Protein AF-A0A6I1WRV2-F1 (afdb_monomer_lite)

Organism: NCBI:txid1608996

Structure (mmCIF, N/CA/C/O backbone):
data_AF-A0A6I1WRV2-F1
#
_entry.id   AF-A0A6I1WRV2-F1
#
loop_
_atom_site.group_PDB
_atom_site.id
_atom_site.type_symbol
_atom_site.label_atom_id
_atom_site.label_alt_id
_atom_site.label_comp_id
_atom_site.label_asym_id
_atom_site.label_entity_id
_atom_site.label_seq_id
_atom_site.pdbx_PDB_ins_code
_atom_site.Cartn_x
_atom_site.Cartn_y
_atom_site.Cartn_z
_atom_site.occupancy
_atom_site.B_iso_or_equiv
_atom_site.auth_seq_id
_atom_site.auth_comp_id
_atom_site.auth_asym_id
_atom_site.auth_atom_id
_atom_site.pdbx_PDB_model_num
ATOM 1 N N . ASN A 1 1 ? 2.003 15.049 -3.255 1.00 49.22 1 ASN A N 1
ATOM 2 C CA . ASN A 1 1 ? 1.719 15.276 -1.820 1.00 49.22 1 ASN A CA 1
ATOM 3 C C . ASN A 1 1 ? 0.698 14.233 -1.353 1.00 49.22 1 ASN A C 1
ATOM 5 O O . ASN A 1 1 ? -0.498 14.505 -1.384 1.00 49.22 1 ASN A O 1
ATOM 9 N N . ASN A 1 2 ? 1.144 13.012 -1.031 1.00 58.94 2 ASN A N 1
ATOM 10 C CA . ASN A 1 2 ? 0.265 11.937 -0.550 1.00 58.94 2 ASN A CA 1
ATOM 11 C C . ASN A 1 2 ? 0.042 12.125 0.952 1.00 58.94 2 ASN A C 1
ATOM 13 O O . ASN A 1 2 ? 0.934 11.869 1.752 1.00 58.94 2 ASN A O 1
ATOM 17 N N . LYS A 1 3 ? -1.129 12.648 1.323 1.00 72.69 3 LYS A N 1
ATOM 18 C CA . LYS A 1 3 ? -1.554 12.771 2.722 1.00 72.69 3 LYS A CA 1
ATOM 19 C C . LYS A 1 3 ? -2.345 11.525 3.111 1.00 72.69 3 LYS A C 1
ATOM 21 O O . LYS A 1 3 ? -3.123 11.042 2.294 1.00 72.69 3 LYS A O 1
ATOM 26 N N . HIS A 1 4 ? -2.224 11.079 4.361 1.00 67.12 4 HIS A N 1
ATOM 27 C CA . HIS A 1 4 ? -2.929 9.906 4.900 1.00 67.12 4 HIS A CA 1
ATOM 28 C C . HIS A 1 4 ? -4.440 9.903 4.575 1.00 67.12 4 HIS A C 1
ATOM 30 O O . HIS A 1 4 ? -4.975 8.915 4.074 1.00 67.12 4 HIS A O 1
ATOM 36 N N . LYS A 1 5 ? -5.101 11.063 4.710 1.00 72.00 5 LYS A N 1
ATOM 37 C CA . LYS A 1 5 ? -6.520 11.256 4.354 1.00 72.00 5 LYS A CA 1
ATOM 38 C C . LYS A 1 5 ? -6.850 10.897 2.895 1.00 72.00 5 LYS A C 1
ATOM 40 O O . LYS A 1 5 ? -7.938 10.399 2.628 1.00 72.00 5 LYS A O 1
ATOM 45 N N . ASN A 1 6 ? -5.934 11.141 1.959 1.00 81.50 6 ASN A N 1
ATOM 46 C CA . ASN A 1 6 ? -6.152 10.843 0.542 1.00 81.50 6 ASN A CA 1
ATOM 47 C C . ASN A 1 6 ? -6.026 9.340 0.267 1.00 81.50 6 ASN A C 1
ATOM 49 O O . ASN A 1 6 ? -6.820 8.800 -0.495 1.00 81.50 6 ASN A O 1
ATOM 53 N N . SER A 1 7 ? -5.071 8.665 0.910 1.00 89.25 7 SER A N 1
ATOM 54 C CA . SER A 1 7 ? -4.890 7.216 0.773 1.00 89.25 7 S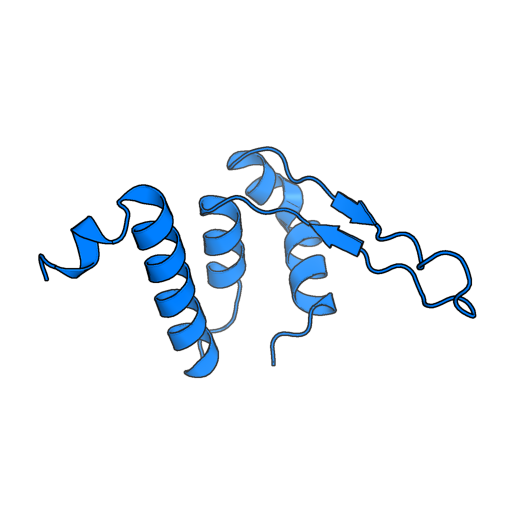ER A CA 1
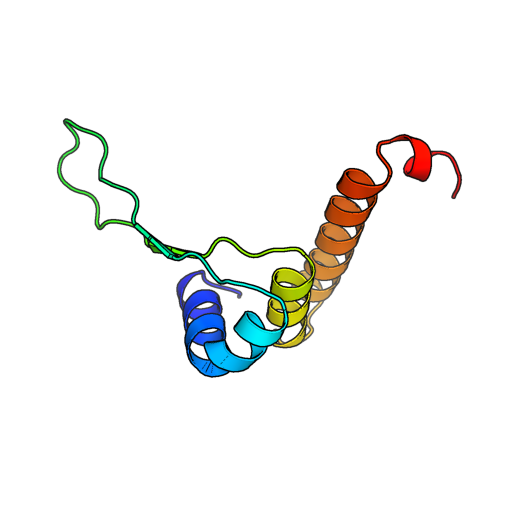ATOM 55 C C . SER A 1 7 ? -6.077 6.443 1.346 1.00 89.25 7 SER A C 1
ATOM 57 O O . SER A 1 7 ? -6.621 5.579 0.666 1.00 89.25 7 SER A O 1
ATOM 59 N N . MET A 1 8 ? -6.550 6.811 2.542 1.00 93.25 8 MET A N 1
ATOM 60 C CA . MET A 1 8 ? -7.742 6.196 3.143 1.00 93.25 8 MET A CA 1
ATOM 61 C C . MET A 1 8 ? -8.989 6.378 2.271 1.00 93.25 8 MET A C 1
ATOM 63 O O . MET A 1 8 ? -9.739 5.427 2.071 1.00 93.25 8 MET A O 1
ATOM 67 N N . ALA A 1 9 ? -9.170 7.559 1.672 1.00 93.12 9 ALA A N 1
ATOM 68 C CA . ALA A 1 9 ? -10.276 7.802 0.749 1.00 93.12 9 ALA A CA 1
ATOM 69 C C . ALA A 1 9 ? -10.199 6.934 -0.523 1.00 93.12 9 ALA A C 1
ATOM 71 O O . ALA A 1 9 ? -11.234 6.528 -1.046 1.00 93.12 9 ALA A O 1
ATOM 72 N N . LEU A 1 10 ? -8.995 6.634 -1.032 1.00 95.25 10 LEU A N 1
ATOM 73 C CA . LEU A 1 10 ? -8.824 5.713 -2.162 1.00 95.25 10 LEU A CA 1
ATOM 74 C C . LEU A 1 10 ? -9.182 4.275 -1.779 1.00 95.25 10 LEU A C 1
ATOM 76 O O . LEU A 1 10 ? -9.872 3.611 -2.551 1.00 95.25 10 LEU A O 1
ATOM 80 N N . ILE A 1 11 ? -8.755 3.821 -0.598 1.00 96.00 11 ILE A N 1
ATOM 81 C CA . ILE A 1 11 ? -9.088 2.485 -0.084 1.00 96.00 11 ILE A CA 1
ATOM 82 C C . ILE A 1 11 ? -10.605 2.345 0.044 1.00 96.00 11 ILE A C 1
ATOM 84 O O . ILE A 1 11 ? -11.174 1.402 -0.488 1.00 96.00 11 ILE A O 1
ATOM 88 N N . GLU A 1 12 ? -11.277 3.313 0.669 1.00 95.50 12 GLU A N 1
ATOM 89 C CA . GLU A 1 12 ? -12.736 3.288 0.824 1.00 95.50 12 GLU A CA 1
ATOM 90 C C . GLU A 1 12 ? -13.464 3.333 -0.521 1.00 95.50 12 GLU A C 1
ATOM 92 O O . GLU A 1 12 ? -14.380 2.548 -0.761 1.00 95.50 12 GLU A O 1
ATOM 97 N N . ARG A 1 13 ? -13.033 4.213 -1.433 1.00 97.12 13 ARG A N 1
ATOM 98 C CA . ARG A 1 13 ? -13.642 4.351 -2.762 1.00 97.12 13 ARG A CA 1
ATOM 99 C C . ARG A 1 13 ? -13.551 3.071 -3.591 1.00 97.12 13 ARG A C 1
ATOM 101 O O . ARG A 1 13 ? -14.452 2.801 -4.382 1.00 97.12 13 ARG A O 1
ATOM 108 N N . TYR A 1 14 ? -12.460 2.322 -3.460 1.00 97.62 14 TYR A N 1
ATOM 109 C CA . TYR A 1 14 ? -12.195 1.124 -4.255 1.00 97.62 14 TYR A CA 1
ATOM 110 C C . TYR A 1 14 ? -12.202 -0.158 -3.418 1.00 97.62 14 TYR A C 1
ATOM 112 O O . TYR A 1 14 ? -11.630 -1.153 -3.858 1.00 97.62 14 TYR A O 1
ATOM 120 N N . LEU A 1 15 ? -12.864 -0.163 -2.255 1.00 97.69 15 LEU A N 1
ATOM 121 C CA . LEU A 1 15 ? -12.780 -1.242 -1.265 1.00 97.69 15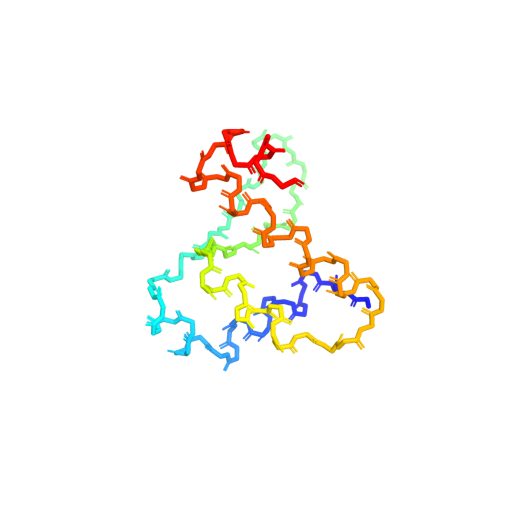 LEU A CA 1
ATOM 122 C C . LEU A 1 15 ? -13.042 -2.626 -1.868 1.00 97.69 15 LEU A C 1
ATOM 124 O O . LEU A 1 15 ? -12.224 -3.517 -1.692 1.00 97.69 15 LEU A O 1
ATOM 128 N N . ALA A 1 16 ? -14.081 -2.776 -2.692 1.00 97.81 16 ALA A N 1
ATOM 129 C CA . ALA A 1 16 ? -14.390 -4.048 -3.354 1.00 97.81 16 ALA A CA 1
ATOM 130 C C . ALA A 1 16 ? -13.240 -4.584 -4.236 1.00 97.81 16 ALA A C 1
ATOM 132 O O . ALA A 1 16 ? -13.077 -5.791 -4.387 1.00 97.81 16 ALA A O 1
ATOM 133 N N . LYS A 1 17 ? -12.420 -3.700 -4.826 1.00 98.19 17 LYS A N 1
ATOM 134 C CA . LYS A 1 17 ? -11.219 -4.106 -5.575 1.00 98.19 17 LYS A CA 1
ATOM 135 C C . LYS A 1 17 ? -10.082 -4.512 -4.641 1.00 98.19 17 LYS A C 1
ATOM 137 O O . LYS A 1 17 ? -9.363 -5.441 -4.970 1.00 98.19 17 LYS A O 1
ATOM 142 N N . PHE A 1 18 ? -9.930 -3.846 -3.496 1.00 98.31 18 PHE A N 1
ATOM 143 C CA . PHE A 1 18 ? -8.972 -4.266 -2.468 1.00 98.31 18 PHE A CA 1
ATOM 144 C C . PHE A 1 18 ? -9.349 -5.625 -1.866 1.00 98.31 18 PHE A C 1
ATOM 146 O O . PHE A 1 18 ? -8.477 -6.468 -1.672 1.00 98.31 18 PHE A O 1
ATOM 153 N N . GLU A 1 19 ? -10.643 -5.851 -1.631 1.00 97.69 19 GLU A N 1
ATOM 154 C CA . GLU A 1 19 ? -11.180 -7.099 -1.081 1.00 97.69 19 GLU A CA 1
ATOM 155 C C . GLU A 1 19 ? -10.996 -8.294 -2.024 1.00 97.69 19 GLU A C 1
ATOM 157 O O . GLU A 1 19 ? -10.861 -9.427 -1.564 1.00 97.69 19 GLU A O 1
ATOM 162 N N . ALA A 1 20 ? -10.881 -8.049 -3.334 1.00 97.94 20 ALA A N 1
ATOM 163 C CA . ALA A 1 20 ? -10.518 -9.079 -4.305 1.00 97.94 20 ALA A CA 1
ATOM 164 C C . ALA A 1 20 ? -9.095 -9.639 -4.096 1.00 97.94 20 ALA A C 1
ATOM 166 O O . ALA A 1 20 ? -8.817 -10.754 -4.530 1.00 97.94 20 ALA A O 1
ATOM 167 N N . PHE A 1 21 ? -8.214 -8.895 -3.415 1.00 97.19 21 PHE A N 1
ATOM 168 C CA . PHE A 1 21 ? -6.859 -9.324 -3.047 1.00 97.19 21 PHE A CA 1
ATOM 169 C C . PHE A 1 21 ? -6.766 -9.843 -1.600 1.00 97.19 21 PHE A C 1
ATOM 171 O O . PHE A 1 21 ? -5.679 -10.171 -1.128 1.00 97.19 21 PHE A O 1
ATOM 178 N N . GLY A 1 22 ? -7.883 -9.900 -0.867 1.00 96.81 22 GLY A N 1
ATOM 179 C CA . GLY A 1 22 ? -7.945 -10.349 0.526 1.00 96.81 22 GLY A CA 1
ATOM 180 C C . GLY A 1 22 ? -8.680 -9.371 1.442 1.00 96.81 22 GLY A C 1
ATOM 181 O O . GLY A 1 22 ? -9.023 -8.262 1.051 1.00 96.81 22 GLY A O 1
ATOM 182 N N . VAL A 1 23 ? -8.919 -9.771 2.692 1.00 96.50 23 VAL A N 1
ATOM 183 C CA . VAL A 1 23 ? -9.614 -8.931 3.687 1.00 96.50 23 VAL A CA 1
ATOM 184 C C . VAL A 1 23 ? -8.814 -7.651 3.964 1.00 96.50 23 VAL A C 1
ATOM 186 O O . VAL A 1 23 ? -7.587 -7.693 4.005 1.00 96.50 23 VAL A O 1
ATOM 189 N N . VAL A 1 24 ? -9.505 -6.526 4.187 1.00 96.69 24 VAL A N 1
ATOM 190 C CA . VAL A 1 24 ? -8.900 -5.236 4.574 1.00 96.69 24 VAL A CA 1
ATOM 191 C C . VAL A 1 24 ? -9.277 -4.897 6.025 1.00 96.69 24 VAL A C 1
ATOM 193 O O . VAL A 1 24 ? -10.353 -4.344 6.268 1.00 96.69 24 VAL A O 1
ATOM 196 N N . PRO A 1 25 ? -8.434 -5.219 7.025 1.00 94.56 25 PRO A N 1
ATOM 197 C CA . PRO A 1 25 ? -8.697 -4.856 8.411 1.00 94.56 25 PRO A CA 1
ATOM 198 C C . PRO A 1 25 ? -8.554 -3.348 8.628 1.00 94.56 25 PRO A C 1
ATOM 200 O O . PRO A 1 25 ? -7.499 -2.768 8.366 1.00 94.56 25 PRO A O 1
ATOM 203 N N . PHE A 1 26 ? -9.592 -2.723 9.182 1.00 92.94 26 PHE A N 1
ATOM 204 C CA . PHE A 1 26 ? -9.523 -1.358 9.697 1.00 92.94 26 PHE A CA 1
ATOM 205 C C . PHE A 1 26 ? -9.386 -1.378 11.215 1.00 92.94 26 PHE A C 1
ATOM 207 O O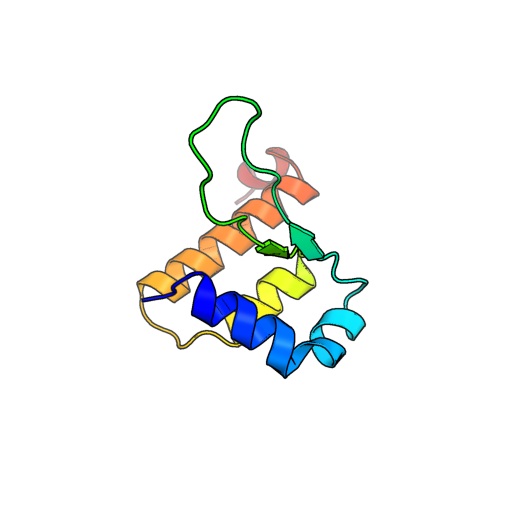 . PHE A 1 26 ? -10.104 -2.104 11.903 1.00 92.94 26 PHE A O 1
ATOM 214 N N . GLN A 1 27 ? -8.493 -0.54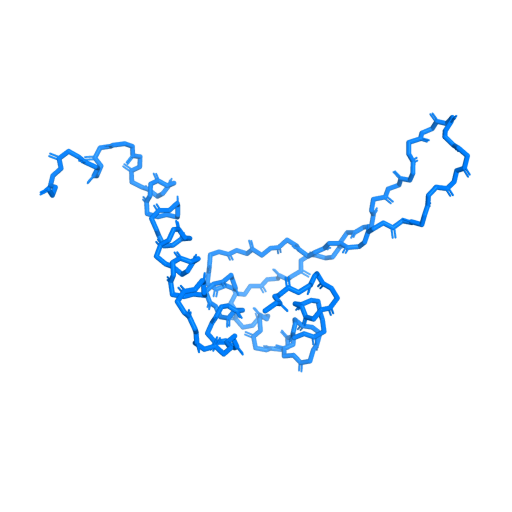9 11.738 1.00 88.88 27 GLN A N 1
ATOM 215 C CA . GLN A 1 27 ? -8.251 -0.412 13.167 1.00 88.88 27 GLN A CA 1
ATOM 216 C C . GLN A 1 27 ? -8.236 1.065 13.553 1.00 88.88 27 GLN A C 1
ATOM 218 O O . GLN A 1 27 ? -7.952 1.937 12.732 1.00 88.88 27 GLN A O 1
ATOM 223 N N . THR A 1 28 ? -8.574 1.336 14.808 1.00 86.69 28 THR A N 1
ATOM 224 C CA . THR A 1 28 ? -8.578 2.682 15.378 1.00 86.69 28 THR A CA 1
ATOM 225 C C . THR A 1 28 ? -7.700 2.657 16.614 1.00 86.69 28 THR A C 1
ATOM 227 O O . THR A 1 28 ? -8.007 1.927 17.561 1.00 86.69 28 THR A O 1
ATOM 230 N N . ASP A 1 29 ? -6.632 3.448 16.610 1.00 79.25 29 ASP A N 1
ATOM 231 C CA . ASP A 1 29 ? -5.741 3.538 17.757 1.00 79.25 29 ASP A CA 1
ATOM 232 C C . ASP A 1 29 ? -6.468 4.183 18.929 1.00 79.25 29 ASP A C 1
ATOM 234 O O . ASP A 1 29 ? -7.087 5.247 18.817 1.00 79.25 29 ASP A O 1
ATOM 238 N N . LYS A 1 30 ? -6.396 3.522 20.083 1.00 69.81 30 LYS A N 1
ATOM 239 C CA . LYS A 1 30 ? -6.892 4.104 21.324 1.00 69.81 30 LYS A CA 1
ATOM 240 C C . LYS A 1 30 ? -5.881 5.156 21.787 1.00 69.81 30 LYS A C 1
ATOM 242 O O . LYS A 1 30 ? -4.690 4.853 21.827 1.00 69.81 30 LYS A O 1
ATOM 247 N N . PRO A 1 31 ? -6.324 6.361 22.183 1.00 65.31 31 PRO A N 1
ATOM 248 C CA . PRO A 1 31 ? -5.439 7.321 22.829 1.00 65.31 31 PRO A CA 1
ATOM 249 C C . PRO A 1 31 ? -4.732 6.665 24.022 1.00 65.31 31 PRO A C 1
ATOM 251 O O . PRO A 1 31 ? -5.368 5.936 24.788 1.00 65.31 31 PRO A O 1
ATOM 254 N N . LEU A 1 32 ? -3.429 6.917 24.177 1.00 63.84 32 LEU A N 1
ATOM 255 C CA . LEU A 1 32 ? -2.652 6.409 25.309 1.00 63.84 32 LEU A CA 1
ATOM 256 C C . LEU A 1 32 ? -3.328 6.819 26.624 1.00 63.84 32 LEU A C 1
ATOM 258 O O . LEU A 1 32 ? -3.682 7.991 26.810 1.00 63.84 32 LEU A O 1
ATOM 262 N N . ALA A 1 33 ? -3.498 5.852 27.530 1.00 60.69 33 ALA A N 1
ATOM 263 C CA . ALA A 1 33 ? -4.083 6.090 28.843 1.00 60.69 33 ALA A CA 1
ATOM 264 C C . ALA A 1 33 ? -3.286 7.186 29.576 1.00 60.69 33 ALA A C 1
ATOM 266 O O . ALA A 1 33 ? -2.071 7.078 29.719 1.00 60.69 33 ALA A O 1
ATOM 267 N N . GLY A 1 34 ? -3.964 8.254 30.008 1.00 64.94 34 GLY A N 1
ATOM 268 C CA . GLY A 1 34 ? -3.340 9.390 30.703 1.00 64.94 34 GLY A CA 1
ATOM 269 C C . GLY A 1 34 ? -2.926 10.575 29.820 1.00 64.94 34 GLY A C 1
ATOM 270 O O . GLY A 1 34 ? -2.416 11.560 30.346 1.00 64.94 34 GLY A O 1
ATOM 271 N N . THR A 1 35 ? -3.168 10.534 28.506 1.00 67.62 35 THR A N 1
ATOM 272 C CA . THR A 1 35 ? -2.996 11.707 27.625 1.00 67.62 35 THR A CA 1
ATOM 273 C C . THR A 1 35 ? -4.286 12.527 27.520 1.00 67.62 35 THR A C 1
ATOM 275 O O . THR A 1 35 ? -5.384 11.980 27.606 1.00 67.62 35 THR A O 1
ATOM 278 N N . ALA A 1 36 ? -4.173 13.844 27.306 1.00 60.09 36 ALA A N 1
ATOM 279 C CA . ALA A 1 36 ? -5.293 14.795 27.226 1.00 60.09 36 ALA A CA 1
ATOM 280 C C . ALA A 1 36 ? -6.179 14.659 25.959 1.00 60.09 36 ALA A C 1
ATOM 282 O O . ALA A 1 36 ? -6.730 15.644 25.479 1.00 60.09 36 ALA A O 1
ATOM 283 N N . GLY A 1 37 ? -6.330 13.445 25.419 1.00 57.44 37 GLY A N 1
ATOM 284 C CA . GLY A 1 37 ? -7.256 13.139 24.330 1.00 57.44 37 GLY A CA 1
ATOM 285 C C . GLY A 1 37 ? -6.809 13.677 22.970 1.00 57.44 37 GLY A C 1
ATOM 286 O O . GLY A 1 37 ? -7.270 14.718 22.513 1.00 57.44 37 GLY A O 1
ATOM 287 N N . GLY A 1 38 ? -5.953 12.924 22.277 1.00 68.75 38 GLY A N 1
ATOM 288 C CA . GLY A 1 38 ? -5.793 13.070 20.828 1.00 68.75 38 GLY A CA 1
ATOM 289 C C . GLY A 1 38 ? -6.994 12.486 20.076 1.00 68.75 38 GLY A C 1
ATOM 290 O O . GLY A 1 38 ? -7.683 11.598 20.584 1.00 68.75 38 GLY A O 1
ATOM 291 N N . ARG A 1 39 ? -7.249 12.955 18.846 1.00 70.44 39 ARG A N 1
ATOM 292 C CA . ARG A 1 39 ? -8.228 12.304 17.961 1.00 70.44 39 ARG A CA 1
ATOM 293 C C . ARG A 1 39 ? -7.699 10.905 17.608 1.00 70.44 39 ARG A C 1
ATOM 295 O O . ARG A 1 39 ? -6.582 10.836 17.101 1.00 70.44 39 ARG A O 1
ATOM 302 N N . PRO A 1 40 ? -8.477 9.830 17.825 1.00 74.50 40 PRO A N 1
ATOM 303 C CA . PRO A 1 40 ? -8.081 8.484 17.427 1.00 74.50 40 PRO A CA 1
ATOM 304 C C . PRO A 1 40 ? -7.706 8.443 15.943 1.00 74.50 40 PRO A C 1
ATOM 306 O O . PRO A 1 40 ? -8.474 8.928 15.102 1.00 74.50 40 PRO A O 1
ATOM 309 N N . GLU A 1 41 ? -6.537 7.892 15.621 1.00 81.50 41 GLU A N 1
ATOM 310 C CA . GLU A 1 41 ? -6.125 7.686 14.235 1.00 81.50 41 GLU A CA 1
ATOM 311 C C . GLU A 1 41 ? -6.644 6.333 13.743 1.00 81.50 41 GLU A C 1
ATOM 313 O O . GLU A 1 41 ? -6.575 5.326 14.446 1.00 81.50 41 GLU A O 1
ATOM 318 N N . ARG A 1 42 ? -7.225 6.320 12.541 1.00 86.88 42 ARG A N 1
ATOM 319 C CA . ARG A 1 42 ? -7.742 5.108 11.904 1.00 86.88 42 ARG A CA 1
ATOM 320 C C . ARG A 1 42 ? -6.782 4.673 10.812 1.00 86.88 42 ARG A C 1
ATOM 322 O O . ARG A 1 42 ? -6.473 5.478 9.940 1.00 86.88 42 ARG A O 1
ATOM 329 N N . PHE A 1 43 ? -6.395 3.407 10.825 1.00 90.62 43 PHE A N 1
ATOM 330 C CA . PHE A 1 43 ? -5.470 2.808 9.871 1.00 90.62 43 PHE A CA 1
ATOM 331 C C . PHE A 1 43 ? -6.084 1.575 9.204 1.00 90.62 43 PHE A C 1
ATOM 333 O O . PHE A 1 43 ? -6.994 0.937 9.740 1.00 90.62 43 PHE A O 1
ATOM 340 N N . ALA A 1 44 ? -5.602 1.269 8.001 1.00 94.12 44 ALA A N 1
ATOM 341 C CA . ALA A 1 44 ? -5.927 0.059 7.259 1.00 94.12 44 ALA A CA 1
ATOM 342 C C . ALA A 1 44 ? -4.672 -0.811 7.172 1.00 94.12 44 ALA A C 1
ATOM 344 O O . ALA A 1 44 ? -3.607 -0.310 6.809 1.00 94.12 44 ALA A O 1
ATOM 345 N N . LEU A 1 45 ? -4.792 -2.095 7.497 1.00 94.94 45 LEU A N 1
ATOM 346 C CA . LEU A 1 45 ? -3.703 -3.050 7.320 1.00 94.94 45 LEU A CA 1
ATOM 347 C C . LEU A 1 45 ? -3.807 -3.652 5.924 1.00 94.94 45 LEU A C 1
ATOM 349 O O . LEU A 1 45 ? -4.773 -4.346 5.622 1.00 94.94 45 LEU A O 1
ATOM 353 N N . LEU A 1 46 ? -2.833 -3.352 5.072 1.00 96.25 46 LEU A N 1
ATOM 354 C CA . LEU A 1 46 ? -2.806 -3.839 3.698 1.00 96.25 46 LEU A CA 1
ATOM 355 C C . LEU A 1 46 ? -1.788 -4.967 3.560 1.00 96.25 46 LEU A C 1
ATOM 357 O O . LEU A 1 46 ? -0.695 -4.893 4.123 1.00 96.25 46 LEU A O 1
ATOM 361 N N . ASN A 1 47 ? -2.140 -5.986 2.783 1.00 95.56 47 ASN A N 1
ATOM 362 C CA . ASN A 1 47 ? -1.166 -6.943 2.273 1.00 95.56 47 ASN A CA 1
ATOM 363 C C . ASN A 1 47 ? -0.371 -6.343 1.095 1.00 95.56 47 ASN A C 1
ATOM 365 O O . ASN A 1 47 ? -0.583 -5.194 0.698 1.00 95.56 47 ASN A O 1
ATOM 369 N N . GLU A 1 48 ? 0.553 -7.125 0.541 1.00 95.81 48 GLU A N 1
ATOM 370 C CA . GLU A 1 48 ? 1.412 -6.698 -0.565 1.00 95.81 48 GLU A CA 1
ATOM 371 C C . GLU A 1 48 ? 0.620 -6.241 -1.804 1.00 95.81 48 GLU A C 1
ATOM 373 O O . GLU A 1 48 ? 0.779 -5.102 -2.251 1.00 95.81 48 GLU A O 1
ATOM 378 N N . ASP A 1 49 ? -0.275 -7.085 -2.324 1.00 97.06 49 ASP A N 1
ATOM 379 C CA . ASP A 1 49 ? -1.051 -6.795 -3.537 1.00 97.06 49 ASP A CA 1
ATOM 380 C C . ASP A 1 49 ? -1.928 -5.547 -3.368 1.00 97.06 49 ASP A C 1
ATOM 382 O O . ASP A 1 49 ? -2.013 -4.683 -4.247 1.00 97.06 49 ASP A O 1
ATOM 386 N N . GLN A 1 50 ? -2.545 -5.406 -2.196 1.00 97.81 50 GLN A N 1
ATOM 387 C CA . GLN A 1 50 ? -3.331 -4.237 -1.822 1.00 97.81 50 GLN A CA 1
ATOM 388 C C . GLN A 1 50 ? -2.468 -2.968 -1.767 1.00 97.81 50 GLN A C 1
ATOM 390 O O . GLN A 1 50 ? -2.880 -1.914 -2.263 1.00 97.81 50 GLN A O 1
ATOM 395 N N . ALA A 1 51 ? -1.263 -3.044 -1.200 1.00 96.31 51 ALA A N 1
ATOM 396 C CA . ALA A 1 51 ? -0.345 -1.912 -1.134 1.00 96.31 51 ALA A CA 1
ATOM 397 C C . ALA A 1 51 ? 0.132 -1.487 -2.537 1.00 96.31 51 ALA A C 1
ATOM 399 O O . ALA A 1 51 ? 0.140 -0.291 -2.852 1.00 96.31 51 ALA A O 1
ATOM 400 N N . PHE A 1 52 ? 0.432 -2.444 -3.420 1.00 95.88 52 PHE A N 1
ATOM 401 C CA . PHE A 1 52 ? 0.738 -2.160 -4.824 1.00 95.88 52 PHE A CA 1
ATOM 402 C C . PHE A 1 52 ? -0.434 -1.516 -5.556 1.00 95.88 52 PHE A C 1
ATOM 404 O O . PHE A 1 52 ? -0.246 -0.518 -6.260 1.00 95.88 52 PHE A O 1
ATOM 411 N N . PHE A 1 53 ? -1.652 -2.021 -5.357 1.00 97.31 53 PHE A N 1
ATOM 412 C CA . PHE A 1 53 ? -2.841 -1.438 -5.963 1.00 97.31 53 PHE A CA 1
ATOM 413 C C . PHE A 1 53 ? -3.059 0.015 -5.510 1.00 97.31 53 PHE A C 1
ATOM 415 O O . PHE A 1 53 ? -3.316 0.893 -6.339 1.00 97.31 53 PHE A O 1
ATOM 422 N N . LEU A 1 54 ? -2.862 0.317 -4.222 1.00 95.75 54 LEU A N 1
ATOM 423 C CA . LEU A 1 54 ? -2.938 1.687 -3.706 1.00 95.75 54 LEU A CA 1
ATOM 424 C C . LEU A 1 54 ? -1.929 2.629 -4.389 1.00 95.75 54 LEU A C 1
ATOM 426 O O . LEU A 1 54 ? -2.274 3.764 -4.741 1.00 95.75 54 LEU A O 1
ATOM 430 N N . LEU A 1 55 ? -0.692 2.178 -4.615 1.00 93.81 55 LEU A N 1
ATOM 431 C CA . LEU A 1 55 ? 0.303 2.975 -5.337 1.00 93.81 55 LEU A CA 1
ATOM 432 C C . LEU A 1 55 ? -0.010 3.098 -6.833 1.00 93.81 55 LEU A C 1
ATOM 434 O O . LEU A 1 55 ? 0.273 4.143 -7.425 1.00 93.81 55 LEU A O 1
ATOM 438 N N . ALA A 1 56 ? -0.621 2.089 -7.455 1.00 94.19 56 ALA A N 1
ATOM 439 C CA . ALA A 1 56 ? -1.066 2.159 -8.847 1.00 94.19 56 ALA A CA 1
ATOM 440 C C . ALA A 1 56 ? -2.145 3.237 -9.060 1.00 94.19 56 ALA A C 1
ATOM 442 O O . ALA A 1 56 ? -2.167 3.888 -10.102 1.00 94.19 56 ALA A O 1
ATOM 443 N N . LEU A 1 57 ? -2.983 3.491 -8.049 1.00 93.88 57 LEU A N 1
ATOM 444 C CA . LEU A 1 57 ? -3.967 4.582 -8.048 1.00 93.88 57 LEU A CA 1
ATOM 445 C C . LEU A 1 57 ? -3.343 5.978 -7.850 1.00 93.88 57 LEU A C 1
ATOM 447 O O . LEU A 1 57 ? -4.006 6.993 -8.079 1.00 93.88 57 LEU A O 1
ATOM 451 N N . SER A 1 58 ? -2.083 6.055 -7.411 1.00 89.94 58 SER A N 1
ATOM 452 C CA . SER A 1 58 ? -1.385 7.323 -7.182 1.00 89.94 58 SER A CA 1
ATOM 453 C C . SER A 1 58 ? -0.819 7.901 -8.483 1.00 89.94 58 SER A C 1
ATOM 455 O O . SER A 1 58 ? -0.181 7.203 -9.270 1.00 89.94 58 SER A O 1
ATOM 457 N N . ARG A 1 59 ? -0.983 9.217 -8.686 1.00 88.19 59 ARG A N 1
ATOM 458 C CA . ARG A 1 59 ? -0.413 9.932 -9.841 1.00 88.19 59 ARG A CA 1
ATOM 459 C C . ARG A 1 59 ? 1.117 9.850 -9.830 1.00 88.19 59 ARG A C 1
ATOM 461 O O . ARG A 1 59 ? 1.743 10.265 -8.853 1.00 88.19 59 ARG A O 1
ATOM 468 N N . ASN A 1 60 ? 1.700 9.410 -10.944 1.00 86.81 60 ASN A N 1
ATOM 469 C CA . ASN A 1 60 ? 3.150 9.362 -11.116 1.00 86.81 60 ASN A CA 1
ATOM 470 C C . ASN A 1 60 ? 3.767 10.766 -11.030 1.00 86.81 60 ASN A C 1
ATOM 472 O O . ASN A 1 60 ? 3.304 11.722 -11.651 1.00 86.81 60 ASN A O 1
ATOM 476 N N . ASN A 1 61 ? 4.794 10.856 -10.204 1.00 91.00 61 ASN A N 1
ATOM 477 C CA . ASN A 1 61 ? 5.773 11.927 -10.061 1.00 91.00 61 ASN A CA 1
ATOM 478 C C . ASN A 1 61 ? 7.011 11.273 -9.436 1.00 91.00 61 ASN A C 1
ATOM 480 O O . ASN A 1 61 ? 6.863 10.192 -8.863 1.00 91.00 61 ASN A O 1
ATOM 484 N N . ASP A 1 62 ? 8.170 11.918 -9.503 1.00 93.44 62 ASP A N 1
ATOM 485 C CA . ASP A 1 62 ? 9.450 11.322 -9.086 1.00 93.44 62 ASP A CA 1
ATOM 486 C C . ASP A 1 62 ? 9.361 10.689 -7.690 1.00 93.44 62 ASP A C 1
ATOM 488 O O . ASP A 1 62 ? 9.573 9.493 -7.531 1.00 93.44 62 ASP A O 1
ATOM 492 N N . ARG A 1 63 ? 8.807 11.418 -6.711 1.00 91.12 63 ARG A N 1
ATOM 493 C CA . ARG A 1 63 ? 8.598 10.901 -5.348 1.00 91.12 63 ARG A CA 1
ATOM 494 C C . ARG A 1 63 ? 7.708 9.650 -5.271 1.00 91.12 63 ARG A C 1
ATOM 496 O O . ARG A 1 63 ? 7.881 8.826 -4.380 1.00 91.12 63 ARG A O 1
ATOM 503 N N . VAL A 1 64 ? 6.685 9.533 -6.117 1.00 90.62 64 VAL A N 1
ATOM 504 C CA . VAL A 1 64 ? 5.810 8.344 -6.150 1.00 90.62 64 VAL A CA 1
ATOM 505 C C . VAL A 1 64 ? 6.482 7.188 -6.888 1.00 90.62 64 VAL A C 1
ATOM 507 O O . VAL A 1 64 ? 6.203 6.040 -6.559 1.00 90.62 64 VAL A O 1
ATOM 510 N N . VAL A 1 65 ? 7.338 7.475 -7.871 1.00 93.38 65 VAL A N 1
ATOM 511 C CA . VAL A 1 65 ? 8.147 6.455 -8.547 1.00 93.38 65 VAL A CA 1
ATOM 512 C C . VAL A 1 65 ? 9.124 5.836 -7.551 1.00 93.38 65 VAL A C 1
ATOM 514 O O . VAL A 1 65 ? 9.120 4.616 -7.412 1.00 93.38 65 VAL A O 1
ATOM 517 N N . ASP A 1 66 ? 9.833 6.662 -6.781 1.00 94.31 66 ASP A N 1
ATOM 518 C CA . ASP A 1 66 ? 10.752 6.196 -5.736 1.00 94.31 66 ASP A CA 1
ATOM 519 C C . ASP A 1 66 ? 10.012 5.353 -4.688 1.00 94.31 66 ASP A C 1
ATOM 521 O O . ASP A 1 66 ? 10.379 4.212 -4.426 1.00 94.31 66 ASP A O 1
ATOM 525 N N . LEU A 1 67 ? 8.866 5.840 -4.191 1.00 92.25 67 LEU A N 1
ATOM 526 C CA . LEU A 1 67 ? 8.044 5.098 -3.228 1.00 92.25 67 LEU A CA 1
ATOM 527 C C . LEU A 1 67 ? 7.596 3.720 -3.751 1.00 92.25 67 LEU A C 1
ATOM 529 O O . LEU A 1 67 ? 7.476 2.775 -2.974 1.00 92.25 67 LEU A O 1
ATOM 533 N N . LYS A 1 68 ? 7.303 3.601 -5.053 1.00 92.62 68 LYS A N 1
ATOM 534 C CA . LYS A 1 68 ? 6.940 2.317 -5.674 1.00 92.62 68 LYS A CA 1
ATOM 535 C C . LYS A 1 68 ? 8.129 1.365 -5.695 1.00 92.62 68 LYS A C 1
ATOM 537 O O . LYS A 1 68 ? 7.948 0.199 -5.357 1.00 92.62 68 LYS A O 1
ATOM 542 N N . ALA A 1 69 ? 9.305 1.856 -6.081 1.00 94.69 69 ALA A N 1
ATOM 543 C CA . ALA A 1 69 ? 10.525 1.059 -6.105 1.00 94.69 69 ALA A CA 1
ATOM 544 C C . ALA A 1 69 ? 10.881 0.554 -4.698 1.00 94.69 69 ALA A C 1
ATOM 546 O O . ALA A 1 69 ? 11.044 -0.652 -4.511 1.00 94.69 69 ALA A O 1
ATOM 547 N N . ASP A 1 70 ? 10.878 1.447 -3.706 1.00 94.12 70 ASP A N 1
ATOM 548 C CA . ASP A 1 70 ? 11.183 1.118 -2.310 1.00 94.12 70 ASP A CA 1
ATOM 549 C C . ASP A 1 70 ? 10.219 0.068 -1.746 1.00 94.12 70 ASP A C 1
ATOM 551 O O . ASP A 1 70 ? 10.640 -0.896 -1.110 1.00 94.12 70 ASP A O 1
ATOM 555 N N . LEU A 1 71 ? 8.913 0.213 -2.007 1.00 94.12 71 LEU A N 1
ATOM 556 C CA . LEU A 1 71 ? 7.913 -0.734 -1.517 1.00 94.12 71 LEU A CA 1
ATOM 557 C C . LEU A 1 71 ? 8.084 -2.125 -2.146 1.00 94.12 71 LEU A C 1
ATOM 559 O O . LEU A 1 71 ? 7.968 -3.135 -1.452 1.00 94.12 71 LEU A O 1
ATOM 563 N N . ILE A 1 72 ? 8.366 -2.186 -3.452 1.00 93.25 72 ILE A N 1
ATOM 564 C CA . ILE A 1 72 ? 8.629 -3.450 -4.154 1.00 93.25 72 ILE A CA 1
ATOM 565 C C . ILE A 1 72 ? 9.861 -4.136 -3.560 1.00 93.25 72 ILE A C 1
ATOM 567 O O . ILE A 1 72 ? 9.814 -5.341 -3.307 1.00 93.25 72 ILE A O 1
ATOM 571 N N . MET A 1 73 ? 10.935 -3.383 -3.309 1.00 92.75 73 MET A N 1
ATOM 572 C CA . MET A 1 73 ? 12.147 -3.922 -2.693 1.00 92.75 73 MET A CA 1
ATOM 573 C C . MET A 1 73 ? 11.892 -4.411 -1.271 1.00 92.75 73 MET A C 1
ATOM 575 O O . MET A 1 73 ? 12.253 -5.542 -0.964 1.00 92.75 73 MET A O 1
ATOM 579 N N . ALA A 1 74 ? 11.177 -3.645 -0.445 1.00 92.69 74 ALA A N 1
ATOM 580 C CA . ALA A 1 74 ? 10.841 -4.051 0.917 1.00 92.69 74 ALA A CA 1
ATOM 581 C C . ALA A 1 74 ? 10.052 -5.373 0.956 1.00 92.69 74 ALA A C 1
ATOM 583 O O . ALA A 1 74 ? 10.357 -6.262 1.753 1.00 92.69 74 ALA A O 1
ATOM 584 N N . PHE A 1 75 ? 9.064 -5.554 0.071 1.00 92.69 75 PHE A N 1
ATOM 585 C CA . PHE A 1 75 ? 8.337 -6.825 -0.007 1.00 92.69 75 PHE A CA 1
ATOM 586 C C . PHE A 1 75 ? 9.182 -7.957 -0.602 1.00 92.69 75 PHE A C 1
ATOM 588 O O . PHE A 1 75 ? 9.107 -9.088 -0.118 1.00 92.69 75 PHE A O 1
ATOM 595 N N . ARG A 1 76 ? 10.024 -7.674 -1.606 1.00 90.06 76 ARG A N 1
ATOM 596 C CA . ARG A 1 76 ? 10.983 -8.646 -2.158 1.00 90.06 76 ARG A CA 1
ATOM 597 C C . ARG A 1 76 ? 11.926 -9.150 -1.059 1.00 90.06 76 ARG A C 1
ATOM 599 O O . ARG A 1 76 ? 12.079 -10.360 -0.906 1.00 90.06 76 ARG A O 1
ATOM 606 N N . GLU A 1 77 ? 12.499 -8.250 -0.268 1.00 90.12 77 GLU A N 1
ATOM 607 C CA . GLU A 1 77 ? 13.346 -8.580 0.881 1.00 90.12 77 GLU A CA 1
ATOM 608 C C . GLU A 1 77 ? 12.586 -9.393 1.932 1.00 90.12 77 GLU A C 1
ATOM 610 O O . GLU A 1 77 ? 13.103 -10.394 2.419 1.00 90.12 77 GLU A O 1
ATOM 615 N N . ALA A 1 78 ? 11.340 -9.031 2.245 1.00 90.38 78 ALA A N 1
ATOM 616 C CA . ALA A 1 78 ? 10.527 -9.788 3.195 1.00 90.38 78 ALA A CA 1
ATOM 617 C C . ALA A 1 78 ? 10.226 -11.222 2.715 1.00 90.38 78 ALA A C 1
ATOM 619 O O . ALA A 1 78 ? 10.191 -12.142 3.531 1.00 90.38 78 ALA A O 1
ATOM 620 N N . ARG A 1 79 ? 10.029 -11.435 1.403 1.00 90.12 79 ARG A N 1
ATOM 621 C CA . ARG A 1 79 ? 9.760 -12.765 0.823 1.00 90.12 79 ARG A CA 1
ATOM 622 C C . ARG A 1 79 ? 10.991 -13.655 0.750 1.00 90.12 79 ARG A C 1
ATOM 624 O O . ARG A 1 79 ? 10.893 -14.848 1.025 1.00 90.12 79 ARG A O 1
ATOM 631 N N . TYR A 1 80 ? 12.118 -13.101 0.316 1.00 88.25 80 TYR A N 1
ATOM 632 C CA . TYR A 1 80 ? 13.308 -13.886 -0.029 1.00 88.25 80 TYR A CA 1
ATOM 633 C C . TYR A 1 80 ? 14.450 -13.740 0.989 1.00 88.25 80 TYR A C 1
ATOM 635 O O . TYR A 1 80 ? 15.465 -14.429 0.883 1.00 88.25 80 TYR A O 1
ATOM 643 N N . GLY A 1 81 ? 14.294 -12.866 1.986 1.00 79.69 81 GLY A N 1
ATOM 644 C CA . GLY A 1 81 ? 15.344 -12.475 2.922 1.00 79.69 81 GLY A CA 1
ATOM 645 C C . GLY A 1 81 ? 16.474 -11.682 2.253 1.00 79.69 81 GLY A C 1
ATOM 646 O O . GLY A 1 81 ? 16.479 -11.448 1.042 1.00 79.69 81 GLY A O 1
ATOM 647 N N . TYR A 1 82 ? 17.504 -11.334 3.034 1.00 63.69 82 TYR A N 1
ATOM 648 C CA . TYR A 1 82 ? 18.740 -10.714 2.521 1.00 63.69 82 TYR A CA 1
ATOM 649 C C . TYR A 1 82 ? 19.459 -11.560 1.452 1.00 63.69 82 TYR A C 1
ATOM 651 O O . TYR A 1 82 ? 20.314 -11.041 0.740 1.00 63.69 82 TYR A O 1
ATOM 659 N N . ALA A 1 83 ? 19.115 -12.845 1.303 1.00 56.09 83 ALA A N 1
ATOM 660 C CA . ALA A 1 83 ? 19.719 -13.739 0.316 1.00 56.09 83 ALA A CA 1
ATOM 661 C C . ALA A 1 83 ? 19.510 -13.270 -1.138 1.00 56.09 83 ALA A C 1
ATOM 663 O O . ALA A 1 83 ? 20.319 -13.593 -2.002 1.00 56.09 83 ALA A O 1
ATOM 664 N N . CYS A 1 84 ? 18.466 -12.478 -1.410 1.00 51.34 84 CYS A N 1
ATOM 665 C CA . CYS A 1 84 ? 18.185 -11.972 -2.754 1.00 51.34 84 CYS A CA 1
ATOM 666 C C . CYS A 1 84 ? 18.963 -10.689 -3.116 1.00 51.34 84 CYS A C 1
ATOM 668 O O . CYS A 1 84 ? 19.081 -10.387 -4.296 1.00 51.34 84 CYS A O 1
ATOM 670 N N . LEU A 1 85 ? 19.521 -9.960 -2.137 1.00 53.25 85 LEU A N 1
ATOM 671 C CA . LEU A 1 85 ? 20.328 -8.746 -2.373 1.00 53.25 85 LEU A CA 1
ATOM 672 C C . LEU A 1 85 ? 21.766 -9.051 -2.826 1.00 53.25 85 LEU A C 1
ATOM 674 O O . LEU A 1 85 ? 22.487 -8.143 -3.217 1.00 53.25 85 LEU A O 1
ATOM 678 N N . VAL A 1 86 ? 22.198 -10.312 -2.741 1.00 54.75 86 VAL A N 1
ATOM 679 C CA . VAL A 1 86 ? 23.574 -10.736 -3.059 1.00 54.75 86 VAL A CA 1
ATOM 680 C C . VAL A 1 86 ? 23.681 -11.322 -4.481 1.00 54.75 86 VAL A C 1
ATOM 682 O O . VAL A 1 86 ? 24.771 -11.679 -4.916 1.00 54.75 86 VAL A O 1
ATOM 685 N N . LEU A 1 87 ? 22.562 -11.449 -5.208 1.00 52.34 87 LEU A N 1
ATOM 686 C CA . LEU A 1 87 ? 22.494 -12.139 -6.508 1.00 52.34 87 LEU A CA 1
ATOM 687 C C . LEU A 1 87 ? 22.170 -11.233 -7.713 1.00 52.34 87 L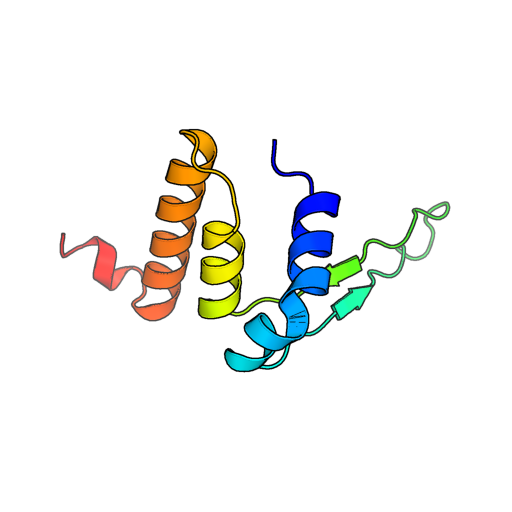EU A C 1
ATOM 689 O O . LEU A 1 87 ? 22.093 -11.746 -8.829 1.00 52.34 87 LEU A O 1
ATOM 693 N N . GLU A 1 88 ? 22.018 -9.922 -7.513 1.00 47.88 88 GLU A N 1
ATOM 694 C CA . GLU A 1 88 ? 21.990 -8.890 -8.570 1.00 47.88 88 GLU A CA 1
ATOM 695 C C . GLU A 1 88 ? 23.206 -7.965 -8.407 1.00 47.88 88 GLU A C 1
ATOM 697 O O . GLU A 1 88 ? 23.762 -7.546 -9.447 1.00 47.88 88 GLU A O 1
#

InterPro domains:
  IPR014054 Bacteriophage regulatory protein, Rha family [PF09669] (2-78)

Secondary structure (DSSP, 8-state):
---HHHHHHHHHHTHHHHHTTS---EEEPPPPTTSS-PPPPEEE---HHHHHHHHHTSPP-HHHHHHHHHHHHHHHHHHH-GGGGG--

pLDDT: mean 84.8, std 14.72, range [47.88, 98.31]

Sequence (88 aa):
NNKHKNSMALIERYLAKFEAFGVVPFQTDKPLAGTAGGRPERFALLNEDQAFFLLALSRNNDRVVDLKADLIMAFREARYGYACLVLE

Foldseek 3Di:
DDDPVVLVVVCVVCVVVQCVVNDKDKDWDDPPPPDPDDPIDIDIDHDLVSVLVSLVPDDDDPVSVVVNVVSVVVVVCVVPNCVVVVPD

Radius of gyration: 16.02 Å; chains: 1; bounding box: 38×29×42 Å